Protein AF-A0A956DMM5-F1 (afdb_monomer_lite)

Sequence (106 aa):
MADDGTLWFGKPVATLHPGTGPDVDKAQAGLSAAAKKAGAERLVAMAEEGGPLADFLIAVMVLSPFLGHQIERQAGLLESLFDTPVEDRLSGVLARVEAMRLSLEE

Structure (mmCIF, N/CA/C/O backbone):
data_AF-A0A956DMM5-F1
#
_entry.id   AF-A0A956DMM5-F1
#
loop_
_atom_site.group_PDB
_atom_site.id
_atom_site.type_symbol
_atom_site.label_atom_id
_atom_site.label_alt_id
_atom_site.label_comp_id
_atom_site.label_asym_id
_atom_site.label_entity_id
_atom_site.label_seq_id
_atom_site.pdbx_PDB_ins_code
_atom_site.Cartn_x
_atom_site.Cartn_y
_atom_site.Cartn_z
_atom_site.occupancy
_atom_site.B_iso_or_equiv
_atom_site.auth_seq_id
_atom_site.auth_comp_id
_atom_site.auth_asym_id
_atom_site.auth_atom_id
_atom_site.pdbx_PDB_model_num
ATOM 1 N N . MET A 1 1 ? 4.219 -17.178 -2.413 1.00 44.69 1 MET A N 1
ATOM 2 C CA . MET A 1 1 ? 2.760 -17.100 -2.158 1.00 44.69 1 MET A CA 1
ATOM 3 C C . MET A 1 1 ? 2.163 -16.213 -3.239 1.00 44.69 1 MET A C 1
ATOM 5 O O . MET A 1 1 ? 2.926 -15.466 -3.830 1.00 44.69 1 MET A O 1
ATOM 9 N N . ALA A 1 2 ? 0.881 -16.352 -3.584 1.00 51.84 2 ALA A N 1
ATOM 10 C CA . ALA A 1 2 ? 0.288 -15.541 -4.647 1.00 51.84 2 ALA A CA 1
ATOM 11 C C . ALA A 1 2 ? 0.239 -14.072 -4.199 1.00 51.84 2 ALA A C 1
ATOM 13 O O . ALA A 1 2 ? -0.610 -13.692 -3.399 1.00 51.84 2 ALA A O 1
ATOM 14 N N . ASP A 1 3 ? 1.191 -13.273 -4.677 1.00 73.94 3 ASP A N 1
ATOM 15 C CA . ASP A 1 3 ? 1.303 -11.836 -4.402 1.00 73.94 3 ASP A CA 1
ATOM 16 C C . ASP A 1 3 ? 0.414 -11.032 -5.372 1.00 73.94 3 ASP A C 1
ATOM 18 O O . ASP A 1 3 ? 0.781 -10.008 -5.945 1.00 73.94 3 ASP A O 1
ATOM 22 N N . ASP A 1 4 ? -0.772 -11.585 -5.640 1.00 84.12 4 ASP A N 1
ATOM 23 C CA . ASP A 1 4 ? -1.768 -11.067 -6.576 1.00 84.12 4 ASP A CA 1
ATOM 24 C C . ASP A 1 4 ? -2.818 -10.183 -5.887 1.00 84.12 4 ASP A C 1
ATOM 26 O O . ASP A 1 4 ? -3.774 -9.735 -6.516 1.00 84.12 4 ASP A O 1
ATOM 30 N N . GLY A 1 5 ? -2.646 -9.936 -4.586 1.00 84.31 5 GLY A N 1
ATOM 31 C CA . GLY A 1 5 ? -3.552 -9.155 -3.749 1.00 84.31 5 GLY A CA 1
ATOM 32 C C . GLY A 1 5 ? -4.771 -9.909 -3.221 1.00 84.31 5 GLY A C 1
ATOM 33 O O . GLY A 1 5 ? -5.560 -9.315 -2.484 1.00 84.31 5 GLY A O 1
ATOM 34 N N . THR A 1 6 ? -4.907 -11.212 -3.492 1.00 88.88 6 THR A N 1
ATOM 35 C CA . THR A 1 6 ? -5.997 -12.034 -2.936 1.00 88.88 6 THR A CA 1
ATOM 36 C C . THR A 1 6 ? -6.006 -12.019 -1.408 1.00 88.88 6 THR A C 1
ATOM 38 O O . THR A 1 6 ? -7.075 -11.976 -0.805 1.00 88.88 6 THR A O 1
ATOM 41 N N . LEU A 1 7 ? -4.831 -11.972 -0.771 1.00 88.00 7 LEU A N 1
ATOM 42 C CA . LEU A 1 7 ? -4.717 -11.857 0.688 1.00 88.00 7 LEU A CA 1
ATOM 43 C C . LEU A 1 7 ? -5.323 -10.555 1.229 1.00 88.00 7 LEU A C 1
ATOM 45 O O . LEU A 1 7 ? -5.942 -10.555 2.288 1.00 88.00 7 LEU A O 1
ATOM 49 N N . TRP A 1 8 ? -5.168 -9.451 0.499 1.00 90.75 8 TRP A N 1
ATOM 50 C CA . TRP A 1 8 ? -5.636 -8.142 0.947 1.00 90.75 8 TRP A CA 1
ATOM 51 C C . TRP A 1 8 ? -7.123 -7.945 0.667 1.00 90.75 8 TRP A C 1
ATOM 53 O O . TRP A 1 8 ? -7.848 -7.444 1.525 1.00 90.75 8 TRP A O 1
ATOM 63 N N . PHE A 1 9 ? -7.570 -8.314 -0.535 1.00 89.31 9 PHE A N 1
ATOM 64 C CA . PHE A 1 9 ? -8.884 -7.940 -1.067 1.00 89.31 9 PHE A CA 1
ATOM 65 C C . PHE A 1 9 ? -9.871 -9.110 -1.186 1.00 89.31 9 PHE A C 1
ATOM 67 O O . PHE A 1 9 ? -10.975 -8.909 -1.686 1.00 89.31 9 PHE A O 1
ATOM 74 N N . GLY A 1 10 ? -9.473 -10.334 -0.822 1.00 87.12 10 GLY A N 1
ATOM 75 C CA . GLY A 1 10 ? -10.273 -11.553 -1.020 1.00 87.12 10 GLY A CA 1
ATOM 76 C C . GLY A 1 10 ? -10.385 -12.002 -2.484 1.00 87.12 10 GLY A C 1
ATOM 77 O O . GLY A 1 10 ? -10.995 -13.026 -2.785 1.00 87.12 10 GLY A O 1
ATOM 78 N N . LYS A 1 11 ? -9.791 -11.243 -3.408 1.00 89.44 11 LYS A N 1
ATOM 79 C CA . LYS A 1 11 ? -9.743 -11.504 -4.847 1.00 89.44 11 LYS A CA 1
ATOM 80 C C . LYS A 1 11 ? -8.485 -10.876 -5.455 1.00 89.44 11 LYS A C 1
ATOM 82 O O . LYS A 1 11 ? -7.969 -9.918 -4.874 1.00 89.44 11 LYS A O 1
ATOM 87 N N . PRO A 1 12 ? -8.034 -11.344 -6.629 1.00 89.25 12 PRO A N 1
ATOM 88 C CA . PRO A 1 12 ? -6.900 -10.741 -7.312 1.00 89.25 12 PRO A CA 1
ATOM 89 C C . PRO A 1 12 ? -7.137 -9.259 -7.620 1.00 89.25 12 PRO A C 1
ATOM 91 O O . PRO A 1 12 ? -8.256 -8.844 -7.949 1.00 89.25 12 PRO A O 1
ATOM 94 N N . VAL A 1 13 ? -6.074 -8.461 -7.539 1.00 91.31 13 VAL A N 1
ATOM 95 C CA . VAL A 1 13 ? -6.091 -7.054 -7.945 1.00 91.31 13 VAL A CA 1
ATOM 96 C C . VAL A 1 13 ? -6.379 -6.915 -9.434 1.00 91.31 13 VAL A C 1
ATOM 98 O O . VAL A 1 13 ? -5.946 -7.715 -10.264 1.00 91.31 13 VAL A O 1
ATOM 101 N N . ALA A 1 14 ? -7.115 -5.863 -9.782 1.00 89.19 14 ALA A N 1
ATOM 102 C CA . ALA A 1 14 ? -7.323 -5.512 -11.175 1.00 89.19 14 ALA A CA 1
ATOM 103 C C . ALA A 1 14 ? -6.009 -5.009 -11.781 1.00 89.19 14 ALA A C 1
ATOM 105 O O . ALA A 1 14 ? -5.320 -4.186 -11.183 1.00 89.19 14 ALA A O 1
ATOM 106 N N . THR A 1 15 ? -5.683 -5.448 -12.994 1.00 89.25 15 THR A N 1
ATOM 107 C CA . THR A 1 15 ? -4.517 -4.923 -13.706 1.00 89.25 15 THR A CA 1
ATOM 108 C C . THR A 1 15 ? -4.766 -3.473 -14.112 1.00 89.25 15 THR A C 1
ATOM 110 O O . THR A 1 15 ? -5.649 -3.181 -14.921 1.00 89.25 15 THR A O 1
ATOM 113 N N . LEU A 1 16 ? -3.964 -2.559 -13.574 1.00 90.88 16 LEU A N 1
ATOM 114 C CA . LEU A 1 16 ? -3.974 -1.146 -13.938 1.00 90.88 16 LEU A CA 1
ATOM 115 C C . LEU A 1 16 ? -2.779 -0.836 -14.834 1.00 90.88 16 LEU A C 1
ATOM 117 O O . LEU A 1 16 ? -1.714 -1.425 -14.689 1.00 90.88 16 LEU A O 1
ATOM 121 N N . HIS A 1 17 ? -2.971 0.074 -15.785 1.00 87.94 17 HIS A N 1
ATOM 122 C CA . HIS A 1 17 ? -1.940 0.449 -16.747 1.00 87.94 17 HIS A CA 1
ATOM 123 C C . HIS A 1 17 ? -1.541 1.906 -16.476 1.00 87.94 17 HIS A C 1
ATOM 125 O O . HIS A 1 17 ? -2.257 2.809 -16.911 1.00 87.94 17 HIS A O 1
ATOM 131 N N . PRO A 1 18 ? -0.431 2.163 -15.759 1.00 84.00 18 PRO A N 1
ATOM 132 C CA . PRO A 1 18 ? 0.016 3.525 -15.457 1.00 84.00 18 PRO A CA 1
ATOM 133 C C . PRO A 1 18 ? 0.615 4.265 -16.658 1.00 84.00 18 PRO A C 1
ATOM 135 O O . PRO A 1 18 ? 0.980 5.432 -16.545 1.00 84.00 18 PRO A O 1
ATOM 138 N N . GLY A 1 19 ? 0.731 3.591 -17.804 1.00 80.94 19 GLY A N 1
ATOM 139 C CA . GLY A 1 19 ? 1.591 4.016 -18.900 1.00 80.94 19 GLY A CA 1
ATOM 140 C C . GLY A 1 19 ? 3.041 3.599 -18.653 1.00 80.94 19 GLY A C 1
ATOM 141 O O . GLY A 1 19 ? 3.332 2.775 -17.789 1.00 80.94 19 GLY A O 1
ATOM 142 N N . THR A 1 20 ? 3.953 4.154 -19.442 1.00 76.94 20 THR A N 1
ATOM 143 C CA . THR A 1 20 ? 5.397 3.916 -19.329 1.00 76.94 20 THR A CA 1
ATOM 144 C C . THR A 1 20 ? 6.106 5.250 -19.182 1.00 76.94 20 THR A C 1
ATOM 146 O O . THR A 1 20 ? 5.802 6.174 -19.939 1.00 76.94 20 THR A O 1
ATOM 149 N N . GLY A 1 21 ? 7.072 5.357 -18.271 1.00 83.62 21 GLY A N 1
ATOM 150 C CA . GLY A 1 21 ? 7.863 6.575 -18.138 1.00 83.62 21 GLY A CA 1
ATOM 151 C C . GLY A 1 21 ? 8.419 6.810 -16.733 1.00 83.62 21 GLY A C 1
ATOM 152 O O . GLY A 1 21 ? 8.232 5.975 -15.849 1.00 83.62 21 GLY A O 1
ATOM 153 N N . PRO A 1 22 ? 9.062 7.970 -16.517 1.00 88.69 22 PRO A N 1
ATOM 154 C CA . PRO A 1 22 ? 9.769 8.297 -15.275 1.00 88.69 22 PRO A CA 1
ATOM 155 C C . PRO A 1 22 ? 8.864 8.347 -14.033 1.00 88.69 22 PRO A C 1
ATOM 157 O O . PRO A 1 22 ? 9.352 8.241 -12.909 1.00 88.69 22 PRO A O 1
ATOM 160 N N . ASP A 1 23 ? 7.549 8.499 -14.213 1.00 88.38 23 ASP A N 1
ATOM 161 C CA . ASP A 1 23 ? 6.588 8.501 -13.108 1.00 88.38 23 ASP A CA 1
ATOM 162 C C . ASP A 1 23 ? 6.439 7.119 -12.457 1.00 88.38 23 ASP A C 1
ATOM 164 O O . ASP A 1 23 ? 6.238 7.041 -11.246 1.00 88.38 23 ASP A O 1
ATOM 168 N N . VAL A 1 24 ? 6.601 6.035 -13.228 1.00 91.19 24 VAL A N 1
ATOM 169 C CA . VAL A 1 24 ? 6.565 4.654 -12.716 1.00 91.19 24 VAL A CA 1
ATOM 170 C C . VAL A 1 24 ? 7.780 4.394 -11.829 1.00 91.19 24 VAL A C 1
ATOM 172 O O . VAL A 1 24 ? 7.620 3.965 -10.688 1.00 91.19 24 VAL A O 1
ATOM 175 N N . ASP A 1 25 ? 8.977 4.751 -12.303 1.00 91.31 25 ASP A N 1
ATOM 176 C CA . ASP A 1 25 ? 10.223 4.600 -11.541 1.00 91.31 25 ASP A CA 1
ATOM 177 C C . ASP A 1 25 ? 10.175 5.411 -10.237 1.00 91.31 25 ASP A C 1
ATOM 179 O O . ASP A 1 25 ? 10.567 4.944 -9.164 1.00 91.31 25 ASP A O 1
ATOM 183 N N . LYS A 1 26 ? 9.634 6.634 -10.310 1.00 92.12 26 LYS A N 1
ATOM 184 C CA . LYS A 1 26 ? 9.429 7.490 -9.140 1.00 92.12 26 LYS A CA 1
ATOM 185 C C . LYS A 1 26 ? 8.433 6.878 -8.154 1.00 92.12 26 LYS A C 1
ATOM 187 O O . LYS A 1 26 ? 8.681 6.927 -6.950 1.00 92.12 26 LYS A O 1
ATOM 192 N N . ALA A 1 27 ? 7.321 6.326 -8.637 1.00 93.25 27 ALA A N 1
ATOM 193 C CA . ALA A 1 27 ? 6.320 5.680 -7.795 1.00 93.25 27 ALA A CA 1
ATOM 194 C C . ALA A 1 27 ? 6.874 4.421 -7.116 1.00 93.25 27 ALA A C 1
ATOM 196 O O . ALA A 1 27 ? 6.674 4.250 -5.915 1.00 93.25 27 ALA A O 1
ATOM 197 N N . GLN A 1 28 ? 7.641 3.597 -7.835 1.00 92.94 28 GLN A N 1
ATOM 198 C CA . GLN A 1 28 ? 8.314 2.431 -7.262 1.00 92.94 28 GLN A CA 1
ATOM 199 C C . GLN A 1 28 ? 9.299 2.842 -6.159 1.00 92.94 28 GLN A C 1
ATOM 201 O O . GLN A 1 28 ? 9.227 2.334 -5.040 1.00 92.94 28 GLN A O 1
ATOM 206 N N . ALA A 1 29 ? 10.166 3.823 -6.430 1.00 93.25 29 ALA A N 1
ATOM 207 C CA . ALA A 1 29 ? 11.093 4.344 -5.428 1.00 93.25 29 ALA A CA 1
ATOM 208 C C . ALA A 1 29 ? 10.359 4.938 -4.210 1.00 93.25 29 ALA A C 1
ATOM 210 O O . ALA A 1 29 ? 10.787 4.738 -3.070 1.00 93.25 29 ALA A O 1
ATOM 211 N N . GLY A 1 30 ? 9.241 5.637 -4.439 1.00 93.50 30 GLY A N 1
ATOM 212 C CA . GLY A 1 30 ? 8.379 6.183 -3.392 1.00 93.50 30 GLY A CA 1
ATOM 213 C C . GLY A 1 30 ? 7.766 5.096 -2.509 1.00 93.50 30 GLY A C 1
ATOM 214 O O . GLY A 1 30 ? 7.837 5.193 -1.282 1.00 93.50 30 GLY A O 1
ATOM 215 N N . LEU A 1 31 ? 7.245 4.028 -3.116 1.00 93.75 31 LEU A N 1
ATOM 216 C CA . LEU A 1 31 ? 6.673 2.884 -2.409 1.00 93.75 31 LEU A CA 1
ATOM 217 C C . LEU A 1 31 ? 7.719 2.189 -1.529 1.00 93.75 31 LEU A C 1
ATOM 219 O O . LEU A 1 31 ? 7.497 2.030 -0.327 1.00 93.75 31 LEU A O 1
ATOM 223 N N . SER A 1 32 ? 8.885 1.847 -2.086 1.00 93.88 32 SER A N 1
ATOM 224 C CA . SER A 1 32 ? 9.965 1.208 -1.325 1.00 93.88 32 SER A CA 1
ATOM 225 C C . SER A 1 32 ? 10.478 2.107 -0.196 1.00 93.88 32 SER A C 1
ATOM 227 O O . SER A 1 32 ? 10.720 1.631 0.914 1.00 93.88 32 SER A O 1
ATOM 229 N N . ALA A 1 33 ? 10.630 3.415 -0.437 1.00 94.62 33 ALA A N 1
ATOM 230 C CA . ALA A 1 33 ? 11.070 4.359 0.589 1.00 94.62 33 ALA A CA 1
ATOM 231 C C . ALA A 1 33 ? 10.046 4.494 1.728 1.00 94.62 33 ALA A C 1
ATOM 233 O O . ALA A 1 33 ? 10.426 4.507 2.901 1.00 94.62 33 ALA A O 1
ATOM 234 N N . ALA A 1 34 ? 8.754 4.561 1.400 1.00 94.50 34 ALA A N 1
ATOM 235 C CA . ALA A 1 34 ? 7.684 4.623 2.386 1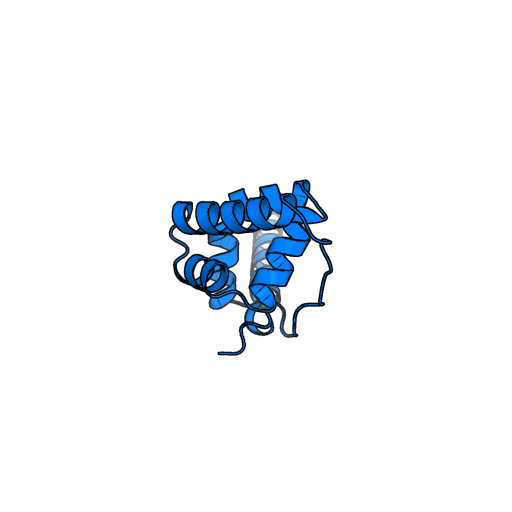.00 94.50 34 ALA A CA 1
ATOM 236 C C . ALA A 1 34 ? 7.594 3.341 3.223 1.00 94.50 34 ALA A C 1
ATOM 238 O O . ALA A 1 34 ? 7.499 3.417 4.450 1.00 94.50 34 ALA A O 1
ATOM 239 N N . ALA A 1 35 ? 7.697 2.177 2.579 1.00 94.19 35 ALA A N 1
ATOM 240 C CA . ALA A 1 35 ? 7.705 0.883 3.250 1.00 94.19 35 ALA A CA 1
ATOM 241 C C . ALA A 1 35 ? 8.897 0.757 4.217 1.00 94.19 35 ALA A C 1
ATOM 243 O O . ALA A 1 35 ? 8.706 0.451 5.395 1.00 94.19 35 ALA A O 1
ATOM 244 N N . LYS A 1 36 ? 10.110 1.125 3.774 1.00 94.56 36 LYS A N 1
ATOM 245 C CA . LYS A 1 36 ? 11.314 1.157 4.628 1.00 94.56 36 LYS A CA 1
ATOM 246 C C . LYS A 1 36 ? 11.139 2.096 5.818 1.00 94.56 36 LYS A C 1
ATOM 248 O O . LYS A 1 36 ? 11.440 1.724 6.948 1.00 94.56 36 LYS A O 1
ATOM 253 N N . LYS A 1 37 ? 10.608 3.300 5.585 1.00 94.62 37 LYS A N 1
ATOM 254 C CA . LYS A 1 37 ? 10.355 4.289 6.644 1.00 94.62 37 LYS A CA 1
ATOM 255 C C . LYS A 1 37 ? 9.352 3.789 7.687 1.00 94.62 37 LYS A C 1
ATOM 257 O O . LYS A 1 37 ? 9.475 4.144 8.856 1.00 94.62 37 LYS A O 1
ATOM 262 N N . ALA A 1 38 ? 8.366 2.998 7.274 1.00 92.31 38 ALA A N 1
ATOM 263 C CA . ALA A 1 38 ? 7.359 2.430 8.161 1.00 92.31 38 ALA A CA 1
ATOM 264 C C . ALA A 1 38 ? 7.806 1.138 8.871 1.00 92.31 38 ALA A C 1
ATOM 266 O O . ALA A 1 38 ? 7.055 0.640 9.705 1.00 92.31 38 ALA A O 1
ATOM 267 N N . GLY A 1 39 ? 8.989 0.590 8.554 1.00 93.19 39 GLY A N 1
ATOM 268 C CA . GLY A 1 39 ? 9.420 -0.724 9.048 1.00 93.19 39 GLY A CA 1
ATOM 269 C C . GLY A 1 39 ? 8.586 -1.885 8.488 1.00 93.19 39 GLY A C 1
ATOM 270 O O . GLY A 1 39 ? 8.465 -2.921 9.130 1.00 93.19 39 GLY A O 1
ATOM 271 N N . ALA A 1 40 ? 7.971 -1.692 7.319 1.00 93.12 40 ALA A N 1
ATOM 272 C CA . ALA A 1 40 ? 7.072 -2.642 6.672 1.00 93.12 40 ALA A CA 1
ATOM 273 C C . ALA A 1 40 ? 7.866 -3.637 5.809 1.00 93.12 40 ALA A C 1
ATOM 275 O O . ALA A 1 40 ? 7.988 -3.458 4.599 1.00 93.12 40 ALA A O 1
ATOM 276 N N . GLU A 1 41 ? 8.480 -4.641 6.439 1.00 93.06 41 GLU A N 1
ATOM 277 C CA . GLU A 1 41 ? 9.433 -5.546 5.777 1.00 93.06 41 GLU A CA 1
ATOM 278 C C . GLU A 1 41 ? 8.817 -6.326 4.607 1.00 93.06 41 GLU A C 1
ATOM 280 O O . GLU A 1 41 ? 9.449 -6.438 3.554 1.00 93.06 41 GLU A O 1
ATOM 285 N N . ARG A 1 42 ? 7.572 -6.811 4.741 1.00 92.12 42 ARG A N 1
ATOM 286 C CA . ARG A 1 42 ? 6.898 -7.552 3.660 1.00 92.12 42 ARG A CA 1
ATOM 287 C C . ARG A 1 42 ? 6.526 -6.632 2.507 1.00 92.12 42 ARG A C 1
ATOM 289 O O . ARG A 1 42 ? 6.699 -7.008 1.352 1.00 92.12 42 ARG A O 1
ATOM 296 N N . LEU A 1 43 ? 6.086 -5.410 2.802 1.00 91.44 43 LEU A N 1
ATOM 297 C CA . LEU A 1 43 ? 5.808 -4.410 1.774 1.00 91.44 43 LEU A CA 1
ATOM 298 C C . LEU A 1 43 ? 7.079 -3.973 1.029 1.00 91.44 43 LEU A C 1
ATOM 300 O O . LEU A 1 43 ? 7.020 -3.729 -0.173 1.00 91.44 43 LEU A O 1
ATOM 304 N N . VAL A 1 44 ? 8.228 -3.889 1.714 1.00 92.81 44 VAL A N 1
ATOM 305 C CA . VAL A 1 44 ? 9.523 -3.635 1.058 1.00 92.81 44 VAL A CA 1
ATOM 306 C C . VAL A 1 44 ? 9.867 -4.772 0.107 1.00 92.81 44 VAL A C 1
ATOM 308 O O . VAL A 1 44 ? 10.162 -4.495 -1.052 1.00 92.81 44 VAL A O 1
ATOM 311 N N . ALA A 1 45 ? 9.794 -6.020 0.578 1.00 91.31 45 ALA A N 1
ATOM 312 C CA . ALA A 1 45 ? 10.084 -7.189 -0.247 1.00 91.31 45 ALA A CA 1
ATOM 313 C C . ALA A 1 45 ? 9.176 -7.230 -1.483 1.00 91.31 45 ALA A C 1
ATOM 315 O O . ALA A 1 45 ? 9.678 -7.299 -2.598 1.00 91.31 45 ALA A O 1
ATOM 316 N N . MET A 1 46 ? 7.864 -7.048 -1.307 1.00 91.75 46 MET A N 1
ATOM 317 C CA . MET A 1 46 ? 6.902 -6.987 -2.412 1.00 91.75 46 MET A CA 1
ATOM 318 C C . MET A 1 46 ? 7.218 -5.844 -3.398 1.00 91.75 46 MET A C 1
ATOM 320 O O . MET A 1 46 ? 7.106 -6.017 -4.608 1.00 91.75 46 MET A O 1
ATOM 324 N N . ALA A 1 47 ? 7.657 -4.673 -2.922 1.00 90.00 47 ALA A N 1
ATOM 325 C CA . ALA A 1 47 ? 7.988 -3.541 -3.795 1.00 90.00 47 ALA A CA 1
ATOM 326 C C . ALA A 1 47 ? 9.299 -3.738 -4.584 1.00 90.00 47 ALA A C 1
ATOM 328 O O . ALA A 1 47 ? 9.460 -3.157 -5.660 1.00 90.00 47 ALA A O 1
ATOM 329 N N . GLU A 1 48 ? 10.239 -4.519 -4.045 1.00 88.44 48 GLU A N 1
ATOM 330 C CA . GLU A 1 48 ? 11.533 -4.823 -4.673 1.00 88.44 48 GLU A CA 1
ATOM 331 C C . GLU A 1 48 ? 11.465 -6.052 -5.595 1.00 88.44 48 GLU A C 1
ATOM 333 O O . GLU A 1 48 ? 12.027 -6.018 -6.689 1.00 88.44 48 GLU A O 1
ATOM 338 N N . GLU A 1 49 ? 10.765 -7.112 -5.184 1.00 88.56 49 GLU A N 1
ATOM 339 C CA . GLU A 1 49 ? 10.536 -8.322 -5.986 1.00 88.56 49 GLU A CA 1
ATOM 340 C C . GLU A 1 49 ? 9.568 -8.061 -7.150 1.00 88.56 49 GLU A C 1
ATOM 342 O O . GLU A 1 49 ? 9.689 -8.678 -8.212 1.00 88.56 49 GLU A O 1
ATOM 347 N N . GLY A 1 50 ? 8.647 -7.109 -6.971 1.00 86.25 50 GLY A N 1
ATOM 348 C CA . GLY A 1 50 ? 7.599 -6.802 -7.934 1.00 86.25 50 GLY A CA 1
ATOM 349 C C . GLY A 1 50 ? 6.491 -7.857 -7.941 1.00 86.25 50 GLY A C 1
ATOM 350 O O . GLY A 1 50 ? 6.408 -8.724 -7.075 1.00 86.25 50 GLY A O 1
ATOM 351 N N . GLY A 1 51 ? 5.610 -7.777 -8.935 1.00 88.69 51 GLY A N 1
ATOM 352 C CA . GLY A 1 51 ? 4.468 -8.678 -9.073 1.00 88.69 51 GLY A CA 1
ATOM 353 C C . GLY A 1 51 ? 3.134 -7.936 -9.089 1.00 88.69 51 GLY A C 1
ATOM 354 O O . GLY A 1 51 ? 3.102 -6.712 -8.959 1.00 88.69 51 GLY A O 1
ATOM 355 N N . PRO A 1 52 ? 2.006 -8.652 -9.248 1.00 91.25 52 PRO A N 1
ATOM 356 C CA . PRO A 1 52 ? 0.740 -8.011 -9.594 1.00 91.25 52 PRO A CA 1
ATOM 357 C C . PRO A 1 52 ? 0.238 -7.015 -8.540 1.00 91.25 52 PRO A C 1
ATOM 359 O O . PRO A 1 52 ? -0.318 -5.978 -8.901 1.00 91.25 52 PRO A O 1
ATOM 362 N N . LEU A 1 53 ? 0.445 -7.290 -7.246 1.00 90.75 53 LEU A N 1
ATOM 363 C CA . LEU A 1 53 ? 0.085 -6.358 -6.176 1.00 90.75 53 LEU A CA 1
ATOM 364 C C . LEU A 1 53 ? 0.990 -5.116 -6.150 1.00 90.75 53 LEU A C 1
ATOM 366 O O . LEU A 1 53 ? 0.490 -4.000 -5.994 1.00 90.75 53 LEU A O 1
ATOM 370 N N . ALA A 1 54 ? 2.298 -5.289 -6.349 1.00 92.38 54 ALA A N 1
ATOM 371 C CA . ALA A 1 54 ? 3.245 -4.181 -6.439 1.00 92.38 54 ALA A CA 1
ATOM 372 C C . ALA A 1 54 ? 2.944 -3.290 -7.653 1.00 92.38 54 ALA A C 1
ATOM 374 O O . ALA A 1 54 ? 2.819 -2.074 -7.510 1.00 92.38 54 ALA A O 1
ATOM 375 N N . ASP A 1 55 ? 2.726 -3.900 -8.820 1.00 92.38 55 ASP A N 1
ATOM 376 C CA . ASP A 1 55 ? 2.366 -3.217 -10.064 1.00 92.38 55 ASP A CA 1
ATOM 377 C C . ASP A 1 55 ? 1.054 -2.445 -9.910 1.00 92.38 55 ASP A C 1
ATOM 379 O O . ASP A 1 55 ? 0.936 -1.306 -10.362 1.00 92.38 55 ASP A O 1
ATOM 383 N N . PHE A 1 56 ? 0.074 -3.032 -9.217 1.00 93.69 56 PHE A N 1
ATOM 384 C CA . PHE A 1 56 ? -1.173 -2.356 -8.885 1.00 93.69 56 PHE A CA 1
ATOM 385 C C . PHE A 1 56 ? -0.939 -1.115 -8.019 1.00 93.69 56 PHE A C 1
ATOM 387 O O . PHE A 1 56 ? -1.455 -0.046 -8.343 1.00 93.69 56 PHE A O 1
ATOM 394 N N . LEU A 1 57 ? -0.155 -1.220 -6.941 1.00 93.44 57 LEU A N 1
ATOM 395 C CA . LEU A 1 57 ? 0.126 -0.084 -6.058 1.00 93.44 57 LEU A CA 1
ATOM 396 C C . LEU A 1 57 ? 0.891 1.021 -6.786 1.00 93.44 57 LEU A C 1
ATOM 398 O O . LEU A 1 57 ? 0.500 2.185 -6.702 1.00 93.44 57 LEU A O 1
ATOM 402 N N . ILE A 1 58 ? 1.919 0.664 -7.555 1.00 93.94 58 ILE A N 1
ATOM 403 C CA . ILE A 1 58 ? 2.667 1.600 -8.399 1.00 93.94 58 ILE A CA 1
ATOM 404 C C . ILE A 1 58 ? 1.710 2.289 -9.376 1.00 93.94 58 ILE A C 1
ATOM 406 O O . ILE A 1 58 ? 1.721 3.515 -9.502 1.00 93.94 58 ILE A O 1
ATOM 410 N N . ALA A 1 59 ? 0.815 1.529 -10.008 1.00 94.44 59 ALA A N 1
ATOM 411 C CA . ALA A 1 59 ? -0.155 2.092 -10.927 1.00 94.44 59 ALA A CA 1
ATOM 412 C C . ALA A 1 59 ? -1.141 3.048 -10.245 1.00 94.44 59 ALA A C 1
ATOM 414 O O . ALA A 1 59 ? -1.430 4.112 -10.787 1.00 94.44 59 ALA A O 1
ATOM 415 N N . VAL A 1 60 ? -1.615 2.723 -9.040 1.00 94.31 60 VAL A N 1
ATOM 416 C CA . VAL A 1 60 ? -2.452 3.620 -8.229 1.00 94.31 60 VAL A CA 1
ATOM 417 C C . VAL A 1 60 ? -1.711 4.918 -7.906 1.00 94.31 60 VAL A C 1
ATOM 419 O O . VAL A 1 60 ? -2.298 5.993 -8.029 1.00 94.31 60 VAL A O 1
ATOM 422 N N . MET A 1 61 ? -0.432 4.835 -7.528 1.00 94.38 61 MET A N 1
ATOM 423 C CA . MET A 1 61 ? 0.394 6.004 -7.213 1.00 94.38 61 MET A CA 1
ATOM 424 C C . MET A 1 61 ? 0.580 6.925 -8.425 1.00 94.38 61 MET A C 1
ATOM 426 O O . MET A 1 61 ? 0.501 8.144 -8.277 1.00 94.38 61 MET A O 1
ATOM 430 N N . VAL A 1 62 ? 0.787 6.357 -9.619 1.00 94.75 62 VAL A N 1
ATOM 431 C CA . VAL A 1 62 ? 0.933 7.126 -10.866 1.00 94.75 62 VAL A CA 1
ATOM 432 C C . VAL A 1 62 ? -0.399 7.738 -11.304 1.00 94.75 62 VAL A C 1
ATOM 434 O O . VAL A 1 62 ? -0.465 8.923 -11.623 1.00 94.75 62 VAL A O 1
ATOM 437 N N . LEU A 1 63 ? -1.478 6.950 -11.302 1.00 93.88 63 LEU A N 1
ATOM 438 C CA . LEU A 1 63 ? -2.791 7.386 -11.786 1.00 93.88 63 LEU A CA 1
ATOM 439 C C . LEU A 1 63 ? -3.485 8.363 -10.825 1.00 93.88 63 LEU A C 1
ATOM 441 O O . LEU A 1 63 ? -4.334 9.148 -11.247 1.00 93.88 63 LEU A O 1
ATOM 445 N N . SER A 1 64 ? -3.146 8.325 -9.533 1.00 93.75 64 SER A N 1
ATOM 446 C CA . SER A 1 64 ? -3.711 9.208 -8.517 1.00 93.75 64 SER A CA 1
ATOM 447 C C . SER A 1 64 ? -2.643 9.673 -7.521 1.00 93.75 64 SER A C 1
ATOM 449 O O . SER A 1 64 ? -2.374 8.991 -6.527 1.00 93.75 64 SER A O 1
ATOM 451 N N . PRO A 1 65 ? -2.108 10.896 -7.694 1.00 89.69 65 PRO A N 1
ATOM 452 C CA . PRO A 1 65 ? -1.151 11.476 -6.751 1.00 89.69 65 PRO A CA 1
ATOM 453 C C . PRO A 1 65 ? -1.690 11.553 -5.316 1.00 89.69 65 PRO A C 1
ATOM 455 O O . PRO A 1 65 ? -0.949 11.376 -4.351 1.00 89.69 65 PRO A O 1
ATOM 458 N N . PHE A 1 66 ? -3.001 11.773 -5.156 1.00 92.81 66 PHE A N 1
ATOM 459 C CA . PHE A 1 66 ? -3.643 11.777 -3.842 1.00 92.81 66 PHE A CA 1
ATOM 460 C C . PHE A 1 66 ? -3.541 10.412 -3.153 1.00 92.81 66 PHE A C 1
ATOM 462 O O . PHE A 1 66 ? -3.138 10.347 -1.991 1.00 92.81 66 PHE A O 1
ATOM 469 N N . LEU A 1 67 ? -3.883 9.326 -3.857 1.00 92.69 67 LEU A N 1
ATOM 470 C CA . LEU A 1 67 ? -3.770 7.976 -3.302 1.00 92.69 67 LEU A CA 1
ATOM 471 C C . LEU A 1 67 ? -2.309 7.594 -3.079 1.00 92.69 67 LEU A C 1
ATOM 473 O O . LEU A 1 67 ? -2.009 6.969 -2.065 1.00 92.69 67 LEU A O 1
ATOM 477 N N . GLY A 1 68 ? -1.396 8.046 -3.942 1.00 93.19 68 GLY A N 1
ATOM 478 C CA . GLY A 1 68 ? 0.032 7.837 -3.730 1.00 93.19 68 GLY A CA 1
ATOM 479 C C . GLY A 1 68 ? 0.540 8.453 -2.430 1.00 93.19 68 GLY A C 1
ATOM 480 O O . GLY A 1 68 ? 1.182 7.770 -1.636 1.00 93.19 68 GLY A O 1
ATOM 481 N N . HIS A 1 69 ? 0.136 9.684 -2.117 1.00 93.69 69 HIS A N 1
ATOM 482 C CA . HIS A 1 69 ? 0.453 10.282 -0.820 1.00 93.69 69 HIS A CA 1
ATOM 483 C C . HIS A 1 69 ? -0.170 9.537 0.368 1.00 93.69 69 HIS A C 1
ATOM 485 O O . HIS A 1 69 ? 0.416 9.518 1.452 1.00 93.69 69 HIS A O 1
ATOM 491 N N . GLN A 1 70 ? -1.351 8.929 0.212 1.00 94.19 70 GLN A N 1
ATOM 492 C CA . GLN A 1 70 ? -1.929 8.101 1.278 1.00 94.19 70 GLN A CA 1
ATOM 493 C C . GLN A 1 70 ? -1.135 6.810 1.485 1.00 94.19 70 GLN A C 1
ATOM 495 O O . GLN A 1 70 ? -0.853 6.467 2.631 1.00 94.19 70 GLN A O 1
ATOM 500 N N . ILE A 1 71 ? -0.729 6.146 0.400 1.00 93.12 71 ILE A N 1
ATOM 501 C CA . ILE A 1 71 ? 0.129 4.954 0.431 1.00 93.12 71 ILE A CA 1
ATOM 502 C C . ILE A 1 71 ? 1.440 5.273 1.157 1.00 93.12 71 ILE A C 1
ATOM 504 O O . ILE A 1 71 ? 1.811 4.569 2.092 1.00 93.12 71 ILE A O 1
ATOM 508 N N . GLU A 1 72 ? 2.089 6.389 0.815 1.00 93.81 72 GLU A N 1
ATOM 509 C CA . GLU A 1 72 ? 3.340 6.805 1.455 1.00 93.81 72 GLU A CA 1
ATOM 510 C C . GLU A 1 72 ? 3.185 7.067 2.959 1.00 93.81 72 GLU A C 1
ATOM 512 O O . GLU A 1 72 ? 4.030 6.685 3.771 1.00 93.81 72 GLU A O 1
ATOM 517 N N . ARG A 1 73 ? 2.097 7.737 3.353 1.00 94.38 73 ARG A N 1
ATOM 518 C CA . ARG A 1 73 ? 1.843 8.094 4.757 1.00 94.38 73 ARG A CA 1
ATOM 519 C C . ARG A 1 73 ? 1.395 6.911 5.602 1.00 94.38 73 ARG A C 1
ATOM 521 O O . ARG A 1 73 ? 1.611 6.928 6.812 1.00 94.38 73 ARG A O 1
ATOM 528 N N . GLN A 1 74 ? 0.738 5.934 4.988 1.00 92.88 74 GLN A N 1
ATOM 529 C CA . GLN A 1 74 ? 0.103 4.813 5.672 1.00 92.88 74 GLN A CA 1
ATOM 530 C C . GLN A 1 74 ? 0.709 3.468 5.255 1.00 92.88 74 GLN A C 1
ATOM 532 O O . GLN A 1 74 ? 0.041 2.446 5.336 1.00 92.88 74 GLN A O 1
ATOM 537 N N . ALA A 1 75 ? 1.984 3.423 4.867 1.00 92.94 75 ALA A N 1
ATOM 538 C CA . ALA A 1 75 ? 2.638 2.173 4.472 1.00 92.94 75 ALA A CA 1
ATOM 539 C C . ALA A 1 75 ? 2.560 1.079 5.562 1.00 92.94 75 ALA A C 1
ATOM 541 O O . ALA A 1 75 ? 2.330 -0.085 5.254 1.00 92.94 75 ALA A O 1
ATOM 542 N N . GLY A 1 76 ? 2.624 1.445 6.848 1.00 91.62 76 GLY A N 1
ATOM 543 C CA . GLY A 1 76 ? 2.413 0.489 7.948 1.00 91.62 76 GLY A CA 1
ATOM 544 C C . GLY A 1 76 ? 0.976 -0.049 8.049 1.00 91.62 76 GLY A C 1
ATOM 545 O O . GLY A 1 76 ? 0.756 -1.161 8.517 1.00 91.62 76 GLY A O 1
ATOM 546 N N . LEU A 1 77 ? -0.020 0.712 7.579 1.00 90.38 77 LEU A N 1
ATOM 547 C CA . LEU A 1 77 ? -1.402 0.238 7.452 1.00 90.38 77 LEU A CA 1
ATOM 548 C C . LEU A 1 77 ? -1.497 -0.852 6.377 1.00 90.38 77 LEU A C 1
ATOM 550 O O . LEU A 1 77 ? -2.217 -1.827 6.580 1.00 90.38 77 LEU A O 1
ATOM 554 N N . LEU A 1 78 ? -0.781 -0.674 5.263 1.00 91.38 78 LEU A N 1
ATOM 555 C CA . LEU A 1 78 ? -0.711 -1.647 4.175 1.00 91.38 78 LEU A CA 1
ATOM 556 C C . LEU A 1 78 ? 0.007 -2.928 4.614 1.00 91.38 78 LEU A C 1
ATOM 558 O O . LEU A 1 78 ? -0.470 -4.015 4.321 1.00 91.38 78 LEU A O 1
ATOM 562 N N . GLU A 1 79 ? 1.075 -2.813 5.405 1.00 92.81 79 GLU A N 1
ATOM 563 C CA . GLU A 1 79 ? 1.778 -3.967 5.985 1.00 92.81 79 GLU A CA 1
ATOM 564 C C . GLU A 1 79 ? 0.841 -4.883 6.786 1.00 92.81 79 GLU A C 1
ATOM 566 O O . GLU A 1 79 ? 0.893 -6.103 6.662 1.00 92.81 79 GLU A O 1
ATOM 571 N N . SER A 1 80 ? -0.072 -4.322 7.581 1.00 91.00 80 SER A N 1
ATOM 572 C CA . SER A 1 80 ? -0.986 -5.159 8.365 1.00 91.00 80 SER A CA 1
ATOM 573 C C . SER A 1 80 ? -2.050 -5.862 7.509 1.00 91.00 80 SER A C 1
ATOM 575 O O . SER A 1 80 ? -2.749 -6.733 8.022 1.00 91.00 80 SER A O 1
ATOM 577 N N . LEU A 1 81 ? -2.211 -5.496 6.228 1.00 90.69 81 LEU A N 1
ATOM 578 C CA . LEU A 1 81 ? -3.110 -6.203 5.306 1.00 90.69 81 LEU A CA 1
ATOM 579 C C . LEU A 1 81 ? -2.557 -7.569 4.875 1.00 90.69 81 LEU A C 1
ATOM 581 O O . LEU A 1 81 ? -3.314 -8.396 4.375 1.00 90.69 81 LEU A O 1
ATOM 585 N N . PHE A 1 82 ? -1.268 -7.840 5.115 1.00 89.88 82 PHE A N 1
ATOM 586 C CA . PHE A 1 82 ? -0.712 -9.189 4.977 1.00 89.88 82 PHE A CA 1
ATOM 587 C C . PHE A 1 82 ? -1.198 -10.148 6.075 1.00 89.88 82 PHE A C 1
ATOM 589 O O . PHE A 1 82 ? -1.180 -11.358 5.861 1.00 89.88 82 PHE A O 1
ATOM 596 N N . ASP A 1 83 ? -1.631 -9.626 7.229 1.00 90.12 83 ASP A N 1
ATOM 597 C CA . ASP A 1 83 ? -2.123 -10.429 8.357 1.00 90.12 83 ASP A CA 1
ATOM 598 C C . ASP A 1 83 ? -3.651 -10.447 8.444 1.00 90.12 83 ASP A C 1
ATOM 600 O O . ASP A 1 83 ? -4.246 -11.437 8.863 1.00 90.12 83 ASP A O 1
ATOM 604 N N . THR A 1 84 ? -4.300 -9.331 8.106 1.00 88.50 84 THR A N 1
ATOM 605 C CA . THR A 1 84 ? -5.753 -9.169 8.215 1.00 88.50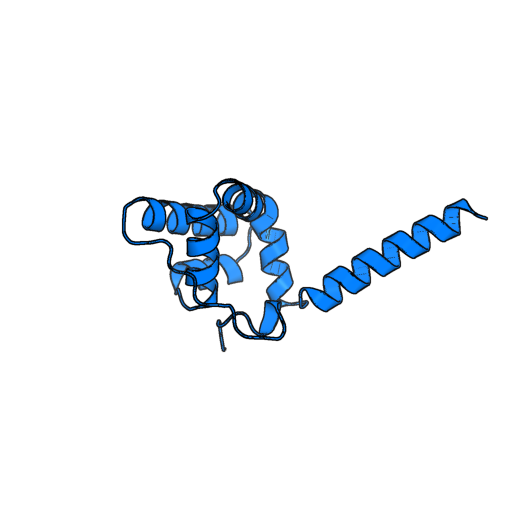 84 THR A CA 1
ATOM 606 C C . THR A 1 84 ? -6.314 -8.598 6.916 1.00 88.50 84 THR A C 1
ATOM 608 O O . THR A 1 84 ? -5.997 -7.449 6.589 1.00 88.50 84 THR A O 1
ATOM 611 N N . PRO A 1 85 ? -7.179 -9.343 6.203 1.00 88.88 85 PRO A N 1
ATOM 612 C CA . PRO A 1 85 ? -7.845 -8.852 5.005 1.00 88.88 85 PRO A CA 1
ATOM 613 C C . PRO A 1 85 ? -8.570 -7.527 5.247 1.00 88.88 85 PRO A C 1
ATOM 615 O O . PRO A 1 85 ? -9.037 -7.225 6.352 1.00 88.88 85 PRO A O 1
ATOM 618 N N . VAL A 1 86 ? -8.705 -6.725 4.191 1.00 89.25 86 VAL A N 1
ATOM 619 C CA . VAL A 1 86 ? -9.321 -5.396 4.290 1.00 89.25 86 VAL A CA 1
ATOM 620 C C . VAL A 1 86 ? -10.754 -5.463 4.827 1.00 89.25 86 VAL A C 1
ATOM 622 O O . VAL A 1 86 ? -11.150 -4.607 5.615 1.00 89.25 86 VAL A O 1
ATOM 625 N N . GLU A 1 87 ? -11.514 -6.494 4.452 1.00 89.31 87 GLU A N 1
ATOM 626 C CA . GLU A 1 87 ? -12.906 -6.690 4.868 1.00 89.31 87 GLU A CA 1
ATOM 627 C C . GLU A 1 87 ? -13.023 -6.937 6.377 1.00 89.31 87 GLU A C 1
ATOM 629 O O . GLU A 1 87 ? -13.840 -6.299 7.049 1.00 89.31 87 GLU A O 1
ATOM 634 N N . ASP A 1 88 ? -12.152 -7.780 6.931 1.00 88.69 88 ASP A N 1
ATOM 635 C CA . ASP A 1 88 ? -12.104 -8.067 8.367 1.00 88.69 88 ASP A CA 1
ATOM 636 C C . ASP A 1 88 ? -11.717 -6.818 9.157 1.00 88.69 88 ASP A C 1
ATOM 638 O O . ASP A 1 88 ? -12.322 -6.482 10.180 1.00 88.69 88 ASP A O 1
ATOM 642 N N . ARG A 1 89 ? -10.745 -6.059 8.642 1.00 88.44 89 ARG A N 1
ATOM 643 C CA . ARG A 1 89 ? -10.331 -4.802 9.260 1.00 88.44 89 ARG A CA 1
ATOM 644 C C . ARG A 1 89 ? -11.449 -3.764 9.257 1.00 88.44 89 ARG A C 1
A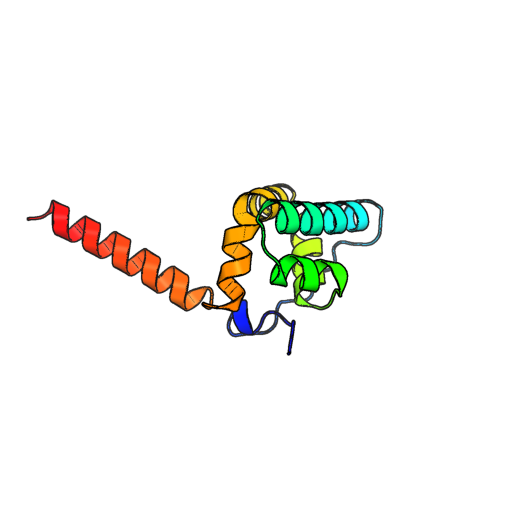TOM 646 O O . ARG A 1 89 ? -11.669 -3.111 10.278 1.00 88.44 89 ARG A O 1
ATOM 653 N N . LEU A 1 90 ? -12.146 -3.594 8.1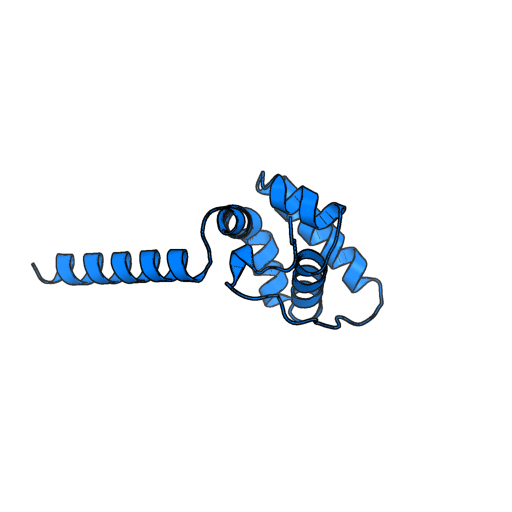33 1.00 90.56 90 LEU A N 1
ATOM 654 C CA . LEU A 1 90 ? -13.276 -2.668 8.018 1.00 90.56 90 LEU A CA 1
ATOM 655 C C . LEU A 1 90 ? -14.413 -3.073 8.956 1.00 90.56 90 LEU A C 1
ATOM 657 O O . LEU A 1 90 ? -14.938 -2.222 9.671 1.00 90.56 90 LEU A O 1
ATOM 661 N N . SER A 1 91 ? -14.728 -4.366 9.023 1.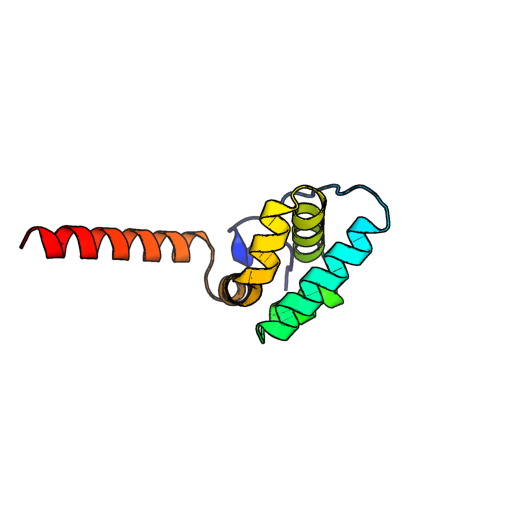00 91.31 91 SER A N 1
ATOM 662 C CA . SER A 1 91 ? -15.725 -4.909 9.949 1.00 91.31 91 SER A CA 1
ATOM 663 C C . SER A 1 91 ? -15.365 -4.597 11.405 1.00 91.31 91 SER A C 1
ATOM 665 O O . SER A 1 91 ? -16.206 -4.118 12.165 1.00 91.31 91 SER A O 1
ATOM 667 N N . GLY A 1 92 ? -14.092 -4.760 11.781 1.00 89.50 92 GLY A N 1
ATOM 668 C CA . GLY A 1 92 ? -13.598 -4.389 13.108 1.00 89.50 92 GLY A CA 1
ATOM 669 C C . GLY A 1 92 ? -13.691 -2.886 13.403 1.00 89.50 92 GLY A C 1
ATOM 670 O O . GLY A 1 92 ? -14.041 -2.494 14.516 1.00 89.50 92 GLY A O 1
ATOM 671 N N . VAL A 1 93 ? -13.415 -2.022 12.420 1.00 89.19 93 VAL A N 1
ATOM 672 C CA . VAL A 1 93 ? -13.583 -0.564 12.566 1.00 89.19 93 VAL A CA 1
ATOM 673 C C . VAL A 1 93 ? -15.056 -0.200 12.756 1.00 89.19 93 VAL A C 1
ATOM 675 O O . VAL A 1 93 ? -15.372 0.556 13.673 1.00 89.19 93 VAL A O 1
ATOM 678 N N . LEU A 1 94 ? -15.955 -0.762 11.945 1.00 93.19 94 LEU A N 1
ATOM 679 C CA . LEU A 1 94 ? -17.397 -0.519 12.044 1.00 93.19 94 LEU A CA 1
ATOM 680 C C . LEU A 1 94 ? -17.953 -0.957 13.403 1.00 93.19 94 LEU A C 1
ATOM 682 O O . LEU A 1 94 ? -18.666 -0.190 14.045 1.00 93.19 94 LEU A O 1
ATOM 686 N N . ALA A 1 95 ? -17.558 -2.137 13.889 1.00 92.19 95 ALA A N 1
ATOM 687 C CA . ALA A 1 95 ? -17.966 -2.627 15.203 1.00 92.19 95 ALA A CA 1
ATOM 688 C C . ALA A 1 95 ? -17.506 -1.701 16.344 1.00 92.19 95 ALA A C 1
ATOM 690 O O . ALA A 1 95 ? -18.256 -1.449 17.286 1.00 92.19 95 ALA A O 1
ATOM 691 N N . ARG A 1 96 ? -16.289 -1.146 16.254 1.00 91.56 96 ARG A N 1
ATOM 692 C CA . ARG A 1 96 ? -15.774 -0.181 17.242 1.00 91.56 96 ARG A CA 1
ATOM 693 C C . ARG A 1 96 ? -16.541 1.136 17.226 1.00 91.56 96 ARG A C 1
ATOM 695 O O . ARG A 1 96 ? -16.812 1.681 18.291 1.00 91.56 96 ARG A O 1
ATOM 702 N N . VAL A 1 97 ? -16.876 1.646 16.041 1.00 93.06 97 VAL A N 1
ATOM 703 C CA . VAL A 1 97 ? -17.690 2.863 15.899 1.00 93.06 97 VAL A CA 1
ATOM 704 C C . VAL A 1 97 ? -19.066 2.655 16.528 1.00 93.06 97 VAL A C 1
ATOM 706 O O . VAL A 1 97 ? -19.519 3.504 17.292 1.00 93.06 97 VAL A O 1
ATOM 709 N N . GLU A 1 98 ? -19.691 1.505 16.277 1.00 92.31 98 GLU A N 1
ATOM 710 C CA . GLU A 1 98 ? -20.997 1.176 16.848 1.00 92.31 98 GLU A CA 1
ATOM 711 C C . GLU A 1 98 ? -20.951 1.046 18.378 1.00 92.31 98 GLU A C 1
ATOM 713 O O . GLU A 1 98 ? -21.810 1.584 19.073 1.00 92.31 9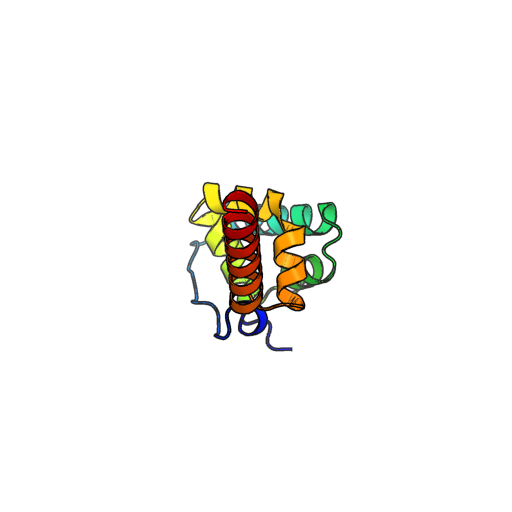8 GLU A O 1
ATOM 718 N N . ALA A 1 99 ? -19.905 0.424 18.928 1.00 90.00 99 ALA A N 1
ATOM 719 C CA . ALA A 1 99 ? -19.718 0.341 20.376 1.00 90.00 99 ALA A CA 1
ATOM 720 C C . ALA A 1 99 ? -19.567 1.727 21.033 1.00 90.00 99 ALA A C 1
ATOM 722 O O . ALA A 1 99 ? -20.149 1.978 22.087 1.00 90.00 99 ALA A O 1
ATOM 723 N N . MET A 1 100 ? -18.826 2.648 20.401 1.00 90.44 100 MET A N 1
ATOM 724 C CA . MET A 1 100 ? -18.689 4.024 20.900 1.00 90.44 100 MET A CA 1
ATOM 725 C C . MET A 1 100 ? -20.016 4.785 20.855 1.00 90.44 100 MET A C 1
ATOM 727 O O . MET A 1 100 ? -20.310 5.543 21.777 1.00 90.44 100 MET A O 1
ATOM 731 N N . ARG A 1 101 ? -20.825 4.569 19.809 1.00 90.50 101 ARG A N 1
ATOM 732 C CA . ARG A 1 101 ? -22.166 5.157 19.691 1.00 90.50 101 ARG A CA 1
ATOM 733 C C . ARG A 1 101 ? -23.053 4.732 20.861 1.00 90.50 101 ARG A C 1
ATOM 735 O O . ARG A 1 101 ? -23.649 5.588 21.500 1.00 90.50 101 ARG A O 1
ATOM 742 N N . LEU A 1 102 ? -23.083 3.434 21.163 1.00 88.44 102 LEU A N 1
ATOM 743 C CA . LEU A 1 102 ? -23.891 2.878 22.251 1.00 88.44 102 LEU A CA 1
ATOM 744 C C . LEU A 1 102 ? -23.433 3.378 23.631 1.00 88.44 102 LEU A C 1
ATOM 746 O O . LEU A 1 102 ? -24.271 3.707 24.459 1.00 88.44 102 LEU A O 1
ATOM 750 N N . SER A 1 103 ? -22.122 3.538 23.858 1.00 83.50 103 SER A N 1
ATOM 751 C CA . SER A 1 103 ? -21.592 4.058 25.134 1.00 83.50 103 SER A CA 1
ATOM 752 C C . SER A 1 103 ? -21.884 5.540 25.409 1.00 83.50 103 SER A C 1
ATOM 754 O O . SER A 1 103 ? -21.598 6.021 26.499 1.00 83.50 103 SER A O 1
ATOM 756 N N . LEU A 1 104 ? -22.383 6.284 24.416 1.00 73.94 104 LEU A N 1
ATOM 757 C CA . LEU A 1 104 ? -22.805 7.682 24.567 1.00 73.94 104 LEU A CA 1
ATOM 758 C C . LEU A 1 104 ? -24.311 7.809 24.846 1.00 73.94 104 LEU A C 1
ATOM 760 O O . LEU A 1 104 ? -24.775 8.904 25.160 1.00 73.94 104 LEU A O 1
ATOM 764 N N . GLU A 1 105 ? -25.068 6.722 24.679 1.00 67.62 105 GLU A N 1
ATOM 765 C CA . GLU A 1 105 ? -26.514 6.659 24.919 1.00 67.62 105 GLU A CA 1
ATOM 766 C C . GLU A 1 105 ? -26.856 6.132 26.331 1.00 67.62 105 GLU A C 1
ATOM 768 O O . GLU A 1 105 ? -28.010 6.253 26.748 1.00 67.62 105 GLU A O 1
ATOM 773 N N . GLU A 1 106 ? -25.868 5.596 27.064 1.00 54.41 106 GLU A N 1
ATOM 774 C CA . GLU A 1 106 ? -25.934 5.194 28.487 1.00 54.41 106 GLU A CA 1
ATOM 775 C C . GLU A 1 106 ? -25.453 6.307 29.433 1.00 54.41 106 GLU A C 1
ATOM 777 O O . GLU A 1 106 ? -26.098 6.486 30.494 1.00 54.41 106 GLU A O 1
#

Secondary structure (DSSP, 8-state):
---SSHHHHSSPPPPP---SSHHHHHHHHHHHHHHHHHT-HHHHHHHHH--HHHHHHHHHHHH-HHHHHHHHHTHHHHHGGGTS-HHHHHHHHHHHHHHHHHTTT-

pLDDT: mean 89.18, std 8.0, range [44.69, 94.75]

Radius of gyration: 15.75 Å; chains: 1; bounding box: 38×29×48 Å

Foldseek 3Di:
DQLQCCLAAVDGDDQADLDDDPLLVVLLVLQLVLCVVLVLVVSNVCSVVDDNNNNRSSSCCSVDVVVSVVCSVVVVVVSCSNVPYPVRVVVVVVVVVVVVVVVVVD